Protein AF-Q381E7-F1 (afdb_monomer_lite)

Sequence (98 aa):
MSGRDYFSITDPVQREQARMMISKLQSKILYSDKYYDDEYEYRHVILPKDFSRLVPRGRLMEESEWRQLGVQQSVGWRHYMLHAPEPHVLLFKRPKTQ

pLDDT: mean 94.57, std 9.15, range [42.31, 98.81]

Foldseek 3Di:
DQLQALVNDPDPVVNVVLLVVLVVQLVVWDKDDWDDDPWKIKIKIAGDLVNLSNFGDPDFDDPVRVVSSNDDDDPAWGQDDQPVVRNRITIIMGTDDD

Organism: Trypanosoma brucei brucei (strain 927/4 GUTat10.1) (NCBI:txid185431)

Structure (mmCIF, N/CA/C/O backbone):
data_AF-Q381E7-F1
#
_entry.id   AF-Q381E7-F1
#
loop_
_atom_site.group_PDB
_atom_site.id
_atom_site.type_symbol
_atom_site.label_atom_id
_atom_site.label_alt_id
_atom_site.label_comp_id
_atom_site.label_asym_id
_atom_site.label_entity_id
_atom_site.label_seq_id
_atom_site.pdbx_PDB_ins_code
_atom_site.Cartn_x
_atom_site.Cartn_y
_atom_site.Cartn_z
_atom_site.occupancy
_atom_site.B_iso_or_equiv
_atom_site.auth_seq_id
_atom_site.auth_comp_id
_atom_site.auth_asym_id
_atom_site.auth_atom_id
_atom_site.pdbx_PDB_model_num
ATOM 1 N N . MET A 1 1 ? -18.461 16.010 2.000 1.00 42.31 1 MET A N 1
ATOM 2 C CA . MET A 1 1 ? -18.334 15.070 3.134 1.00 42.31 1 MET A CA 1
ATOM 3 C C . MET A 1 1 ? -17.076 14.256 2.895 1.00 42.31 1 MET A C 1
ATOM 5 O O . MET A 1 1 ? -17.095 13.395 2.025 1.00 42.31 1 MET A O 1
ATOM 9 N N . SER A 1 2 ? -15.959 14.595 3.546 1.00 51.47 2 SER A N 1
ATOM 10 C CA . SER A 1 2 ? -14.769 13.739 3.484 1.00 51.47 2 SER A CA 1
ATOM 11 C C . SER A 1 2 ? -15.186 12.391 4.063 1.00 51.47 2 SER A C 1
ATOM 13 O O . SER A 1 2 ? -15.565 12.328 5.233 1.00 51.47 2 SER A O 1
ATOM 15 N N . GLY A 1 3 ? -15.288 11.356 3.226 1.00 59.50 3 GLY A N 1
ATOM 16 C CA . GLY A 1 3 ? -15.547 10.012 3.727 1.00 59.50 3 GLY A CA 1
ATOM 17 C C . GLY A 1 3 ? -14.467 9.711 4.754 1.00 59.50 3 GLY A C 1
ATOM 18 O O . GLY A 1 3 ? -13.293 9.903 4.447 1.00 59.50 3 GLY A O 1
ATOM 19 N N . ARG A 1 4 ? -14.867 9.351 5.976 1.00 77.69 4 ARG A N 1
ATOM 20 C CA . ARG A 1 4 ? -13.922 9.024 7.043 1.00 77.69 4 ARG A CA 1
ATOM 21 C C . ARG A 1 4 ? -13.091 7.833 6.578 1.00 77.69 4 ARG A C 1
ATOM 23 O O . ARG A 1 4 ? -13.624 6.731 6.466 1.00 77.69 4 ARG A O 1
ATOM 30 N N . ASP A 1 5 ? -11.827 8.082 6.254 1.00 92.69 5 ASP A N 1
ATOM 31 C CA . ASP A 1 5 ? -10.854 7.023 6.022 1.00 92.69 5 ASP A CA 1
ATOM 32 C C . ASP A 1 5 ? -10.573 6.271 7.327 1.00 92.69 5 ASP A C 1
ATOM 34 O O . ASP A 1 5 ? -10.968 6.717 8.411 1.00 92.69 5 ASP A O 1
ATOM 38 N N . TYR A 1 6 ? -9.883 5.136 7.232 1.00 95.75 6 TYR A N 1
ATOM 39 C CA . TYR A 1 6 ? -9.630 4.261 8.375 1.00 95.75 6 TYR A CA 1
ATOM 40 C C . TYR A 1 6 ? -8.934 4.973 9.546 1.00 95.75 6 TYR A C 1
ATOM 42 O O . TYR A 1 6 ? -9.246 4.704 10.706 1.00 95.75 6 TYR A O 1
ATOM 50 N N . PHE A 1 7 ? -8.036 5.916 9.261 1.00 95.38 7 PHE A N 1
ATOM 51 C CA . PHE A 1 7 ? -7.236 6.614 10.270 1.00 95.38 7 PHE A CA 1
ATOM 52 C C . PHE A 1 7 ? -8.005 7.746 10.955 1.00 95.38 7 PHE A C 1
ATOM 54 O O . PHE A 1 7 ? -7.596 8.224 12.010 1.00 95.38 7 PHE A O 1
ATOM 61 N N . SER A 1 8 ? -9.142 8.145 10.385 1.00 93.31 8 SER A N 1
ATOM 62 C CA . SER A 1 8 ? -10.072 9.110 10.978 1.00 93.31 8 SER A CA 1
ATOM 63 C C . SER A 1 8 ? -11.202 8.471 11.804 1.00 93.31 8 SER A C 1
ATOM 65 O O . SER A 1 8 ? -12.028 9.188 12.376 1.00 93.31 8 SER A O 1
ATOM 67 N N . ILE A 1 9 ? -11.270 7.134 11.884 1.00 93.06 9 ILE A N 1
ATOM 68 C CA . ILE A 1 9 ? -12.280 6.424 12.681 1.00 93.06 9 ILE A CA 1
ATOM 69 C C . ILE A 1 9 ? -11.937 6.538 14.171 1.00 93.06 9 ILE A C 1
ATOM 71 O O . ILE A 1 9 ? -10.961 5.959 14.649 1.00 93.06 9 ILE A O 1
ATOM 75 N N . THR A 1 10 ? -12.778 7.250 14.921 1.00 93.56 10 THR A N 1
ATOM 76 C CA . THR A 1 10 ? -12.661 7.390 16.381 1.00 93.56 10 THR A CA 1
ATOM 77 C C . THR A 1 10 ? -13.522 6.395 17.158 1.00 93.56 10 THR A C 1
ATOM 79 O O . THR A 1 10 ? -13.204 6.088 18.304 1.00 93.56 10 THR A O 1
ATOM 82 N N . ASP A 1 11 ? -14.594 5.880 16.550 1.00 95.25 11 ASP A N 1
ATOM 83 C CA . ASP A 1 11 ? -15.488 4.914 17.187 1.00 95.25 11 ASP A CA 1
ATOM 84 C C . ASP A 1 11 ? -14.830 3.519 17.262 1.00 95.25 11 ASP A C 1
ATOM 86 O O . ASP A 1 11 ? -14.424 2.978 16.226 1.00 95.25 11 ASP A O 1
ATOM 90 N N . PRO A 1 12 ? -14.708 2.912 18.457 1.00 95.81 12 PRO A N 1
ATOM 91 C CA . PRO A 1 12 ? -13.983 1.656 18.626 1.00 95.81 12 PRO A CA 1
ATOM 92 C C . PRO A 1 12 ? -14.668 0.473 17.933 1.00 95.81 12 PRO A C 1
ATOM 94 O O . PRO A 1 12 ? -13.976 -0.418 17.442 1.00 95.81 12 PRO A O 1
ATOM 97 N N . VAL A 1 13 ? -16.003 0.471 17.839 1.00 96.50 13 VAL A N 1
ATOM 98 C CA . VAL A 1 13 ? -16.754 -0.603 17.174 1.00 96.50 13 VAL A CA 1
ATOM 99 C C . VAL A 1 13 ? -16.517 -0.551 15.666 1.00 96.50 13 VAL A C 1
ATOM 101 O O . VAL A 1 13 ? -16.153 -1.562 15.067 1.00 96.50 13 VAL A O 1
ATOM 104 N N . GLN A 1 14 ? -16.637 0.630 15.053 1.00 93.44 14 GLN A N 1
ATOM 105 C CA . GLN A 1 14 ? -16.331 0.834 13.634 1.00 93.44 14 GLN A CA 1
ATOM 106 C C . GLN A 1 14 ? -14.868 0.507 13.319 1.00 93.44 14 GLN A C 1
ATOM 108 O O . GLN A 1 14 ? -14.575 -0.096 12.284 1.00 93.44 14 GLN A O 1
ATOM 113 N N . ARG A 1 15 ? -13.942 0.868 14.215 1.00 94.81 15 ARG A N 1
ATOM 114 C CA . ARG A 1 15 ? -12.517 0.574 14.039 1.00 94.81 15 ARG A CA 1
ATOM 115 C C . ARG A 1 15 ? -12.244 -0.926 14.069 1.00 94.81 15 ARG A C 1
ATOM 117 O O . ARG A 1 15 ? -11.501 -1.415 13.222 1.00 94.81 15 ARG A O 1
ATOM 124 N N . GLU A 1 16 ? -12.860 -1.663 14.989 1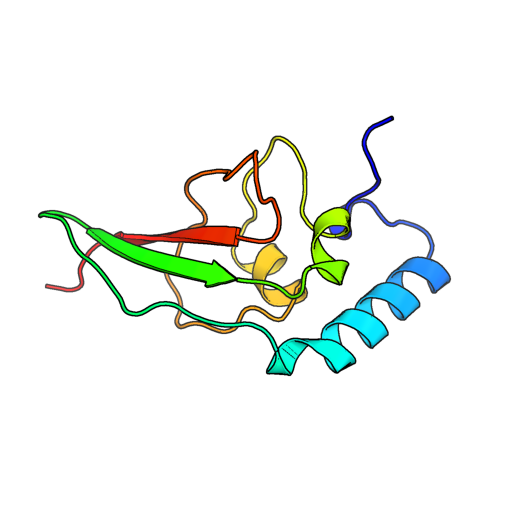.00 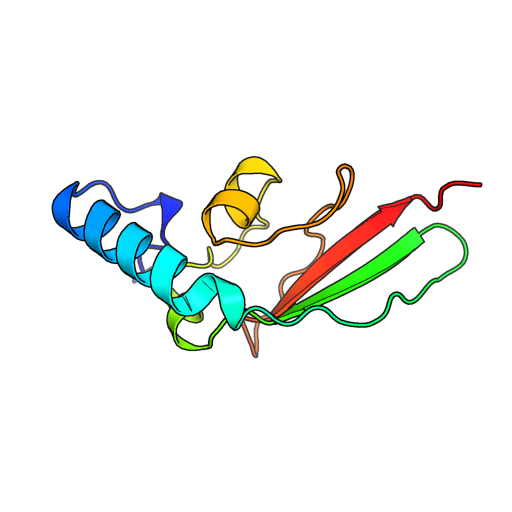96.31 16 GLU A N 1
ATOM 125 C CA . GLU A 1 16 ? -12.692 -3.115 15.067 1.00 96.31 16 GLU A CA 1
ATOM 126 C C . GLU A 1 16 ? -13.335 -3.834 13.875 1.00 96.31 16 GLU A C 1
ATOM 128 O O . GLU A 1 16 ? -12.715 -4.714 13.280 1.00 96.31 16 GLU A O 1
ATOM 133 N N . GLN A 1 17 ? -14.515 -3.394 13.429 1.00 96.44 17 GLN A N 1
ATOM 134 C CA . GLN A 1 17 ? -15.132 -3.903 12.200 1.00 96.44 17 GLN A CA 1
ATOM 135 C C . GLN A 1 17 ? -14.222 -3.703 10.980 1.00 96.44 17 GLN A C 1
ATOM 137 O O . GLN A 1 17 ? -14.044 -4.627 10.182 1.00 96.44 17 GLN A O 1
ATOM 142 N N . ALA A 1 18 ? -13.600 -2.526 10.852 1.00 95.44 18 ALA A N 1
ATOM 143 C CA . ALA A 1 18 ? -12.640 -2.259 9.788 1.00 95.44 18 ALA A CA 1
ATOM 144 C C . ALA A 1 18 ? -11.396 -3.159 9.898 1.00 95.44 18 ALA A C 1
ATOM 146 O O . ALA A 1 18 ? -10.958 -3.710 8.891 1.00 95.44 18 ALA A O 1
ATOM 147 N N . ARG A 1 19 ? -10.860 -3.388 11.105 1.00 96.81 19 ARG A N 1
ATOM 148 C CA . ARG A 1 19 ? -9.722 -4.303 11.323 1.00 96.81 19 ARG A CA 1
ATOM 149 C C . ARG A 1 19 ? -10.050 -5.746 10.954 1.00 96.81 19 ARG A C 1
ATOM 151 O O . ARG A 1 19 ? -9.260 -6.386 10.261 1.00 96.81 19 ARG A O 1
ATOM 158 N N . MET A 1 20 ? -11.215 -6.247 11.361 1.00 97.88 20 MET A N 1
ATOM 159 C CA . MET A 1 20 ? -11.687 -7.584 10.992 1.00 97.88 20 MET A CA 1
ATOM 160 C C . MET A 1 20 ? -11.828 -7.732 9.474 1.00 97.88 20 MET A C 1
ATOM 162 O O . MET A 1 20 ? -11.416 -8.738 8.894 1.00 97.88 20 MET A O 1
ATOM 166 N N . MET A 1 21 ? -12.384 -6.716 8.816 1.00 96.81 21 MET A N 1
ATOM 167 C CA . MET A 1 21 ? -12.510 -6.677 7.363 1.00 96.81 21 MET A CA 1
ATOM 168 C C . MET A 1 21 ? -11.142 -6.660 6.670 1.00 96.81 21 MET A C 1
ATOM 170 O O . MET A 1 21 ? -10.946 -7.407 5.708 1.00 96.81 21 MET A O 1
ATOM 174 N N . ILE A 1 22 ? -10.198 -5.857 7.176 1.00 97.81 22 ILE A N 1
ATOM 175 C CA . ILE A 1 22 ? -8.821 -5.810 6.677 1.00 97.81 22 ILE A CA 1
ATOM 176 C C . ILE A 1 22 ? -8.186 -7.193 6.783 1.00 97.81 22 ILE A C 1
ATOM 178 O O . ILE A 1 22 ? -7.736 -7.729 5.776 1.00 97.81 22 ILE A O 1
ATOM 182 N N . SER A 1 23 ? -8.234 -7.814 7.963 1.00 97.50 23 SER A N 1
ATOM 183 C CA . SER A 1 23 ? -7.682 -9.152 8.194 1.00 97.50 23 SER A CA 1
ATOM 184 C C . SER A 1 23 ? -8.287 -10.203 7.254 1.00 97.50 23 SER A C 1
ATOM 186 O O . SER A 1 23 ? -7.555 -10.986 6.651 1.00 97.50 23 SER A O 1
ATOM 188 N N . LYS A 1 24 ? -9.611 -10.182 7.048 1.00 97.88 24 LYS A N 1
ATOM 189 C CA . LYS A 1 24 ? -10.311 -11.127 6.165 1.00 97.88 24 LYS A CA 1
ATOM 190 C C . LYS A 1 24 ? -9.919 -10.989 4.691 1.00 97.88 24 LYS A C 1
ATOM 192 O O . LYS A 1 24 ? -9.911 -11.983 3.968 1.00 97.88 24 LYS A O 1
ATOM 197 N N . LEU A 1 25 ? -9.673 -9.767 4.219 1.00 97.88 25 LEU A N 1
ATOM 198 C CA . LEU A 1 25 ? -9.429 -9.485 2.799 1.00 97.88 25 LEU A CA 1
ATOM 199 C C . LEU A 1 25 ? -7.949 -9.244 2.469 1.00 97.88 25 LEU A C 1
ATOM 201 O O . LEU A 1 25 ? -7.614 -9.119 1.294 1.00 97.88 25 LEU A O 1
ATOM 205 N N . GLN A 1 26 ? -7.061 -9.232 3.464 1.00 97.12 26 GLN A N 1
ATOM 206 C CA . GLN A 1 26 ? -5.631 -8.970 3.297 1.00 97.12 26 GLN A CA 1
ATOM 207 C C . GLN A 1 26 ? -4.964 -9.890 2.264 1.00 97.12 26 GLN A C 1
ATOM 209 O O . GLN A 1 26 ? -4.159 -9.429 1.461 1.00 97.12 26 GLN A O 1
ATOM 214 N N . SER A 1 27 ? -5.322 -11.176 2.237 1.00 97.06 27 SER A N 1
ATOM 215 C CA . SER A 1 27 ? -4.765 -12.147 1.282 1.00 97.06 27 SER A CA 1
ATOM 216 C C . SER A 1 27 ? -5.152 -11.881 -0.177 1.00 97.06 27 SER A C 1
ATOM 218 O O . SER A 1 27 ? -4.575 -12.480 -1.079 1.00 97.06 27 SER A O 1
ATOM 220 N N . LYS A 1 28 ? -6.117 -10.986 -0.422 1.00 98.25 28 LYS A N 1
ATOM 221 C CA . LYS A 1 28 ? -6.534 -10.556 -1.763 1.00 98.25 28 LYS A CA 1
ATOM 222 C C . LYS A 1 28 ? -5.806 -9.299 -2.246 1.00 98.25 28 LYS A C 1
ATOM 224 O O . LYS A 1 28 ? -6.117 -8.817 -3.331 1.00 98.25 28 LYS A O 1
ATOM 229 N N . ILE A 1 29 ? -4.888 -8.742 -1.452 1.00 98.75 29 ILE A N 1
ATOM 230 C CA . ILE A 1 29 ? -4.031 -7.637 -1.890 1.00 98.75 29 ILE A CA 1
ATOM 231 C C . ILE A 1 29 ? -3.071 -8.168 -2.956 1.00 98.75 29 ILE A C 1
ATOM 233 O O . ILE A 1 29 ? -2.350 -9.139 -2.722 1.00 98.75 29 ILE A O 1
ATOM 237 N N . LEU A 1 30 ? -3.055 -7.517 -4.117 1.00 98.62 30 LEU A N 1
ATOM 238 C CA . LEU A 1 30 ? -2.188 -7.881 -5.234 1.00 98.62 30 LEU A CA 1
ATOM 239 C C . LEU A 1 30 ? -1.016 -6.910 -5.331 1.00 98.62 30 LEU A C 1
ATOM 241 O O . LEU A 1 30 ? -1.170 -5.705 -5.133 1.00 98.62 30 LEU A O 1
ATOM 245 N N . TYR A 1 31 ? 0.148 -7.440 -5.677 1.00 98.69 31 TYR A N 1
ATOM 246 C CA . TYR A 1 31 ? 1.379 -6.680 -5.845 1.00 98.69 31 TYR A CA 1
ATOM 247 C C . TYR A 1 31 ? 1.812 -6.807 -7.295 1.00 98.69 31 TYR A C 1
ATOM 249 O O . TYR A 1 31 ? 1.841 -7.914 -7.830 1.00 98.69 31 TYR A O 1
ATOM 257 N N . SER A 1 32 ? 2.148 -5.687 -7.923 1.00 98.31 32 SER A N 1
ATOM 258 C CA . SER A 1 32 ? 2.724 -5.715 -9.259 1.00 98.31 32 SER A CA 1
ATOM 259 C C . SER A 1 32 ? 4.155 -6.239 -9.243 1.00 98.31 32 SER A C 1
ATOM 261 O O . SER A 1 32 ? 4.864 -6.158 -8.227 1.00 98.31 32 SER A O 1
ATOM 263 N N . ASP A 1 33 ? 4.624 -6.645 -10.419 1.00 97.94 33 ASP A N 1
ATOM 264 C CA . ASP A 1 33 ? 6.054 -6.707 -10.686 1.00 97.94 33 ASP A CA 1
ATOM 265 C C . ASP A 1 33 ? 6.699 -5.332 -10.479 1.00 97.94 33 ASP A C 1
ATOM 267 O O . ASP A 1 33 ? 6.044 -4.280 -10.525 1.00 97.94 33 ASP A O 1
ATOM 271 N N . LYS A 1 34 ? 8.000 -5.346 -10.200 1.00 97.69 34 LYS A N 1
ATOM 272 C CA . LYS A 1 34 ? 8.780 -4.120 -10.051 1.00 97.69 34 LYS A CA 1
ATOM 273 C C . LYS A 1 34 ? 9.127 -3.552 -11.422 1.00 97.69 34 LYS A C 1
ATOM 275 O O . LYS A 1 34 ? 9.431 -4.299 -12.346 1.00 97.69 34 LYS A O 1
ATOM 280 N N . TYR A 1 35 ? 9.150 -2.233 -11.518 1.00 97.88 35 TYR A N 1
ATOM 281 C CA . TYR A 1 35 ? 9.635 -1.498 -12.685 1.00 97.88 35 TYR A CA 1
ATOM 282 C C . TYR A 1 35 ? 10.564 -0.370 -12.231 1.00 97.88 35 TYR A C 1
ATOM 284 O O . TYR A 1 35 ? 10.620 -0.052 -11.043 1.00 97.88 35 TYR A O 1
ATOM 292 N N . TYR A 1 36 ? 11.355 0.184 -13.147 1.00 98.06 36 TYR A N 1
ATOM 293 C CA . TYR A 1 36 ? 12.540 0.971 -12.800 1.00 98.06 36 TYR A CA 1
ATOM 294 C C . TYR A 1 36 ? 12.699 2.158 -13.756 1.00 98.06 36 TYR A C 1
ATOM 296 O O . TYR A 1 36 ? 12.427 2.016 -14.946 1.00 98.06 36 TYR A O 1
ATOM 304 N N . ASP A 1 37 ? 13.163 3.297 -13.242 1.00 96.81 37 ASP A N 1
ATOM 305 C CA . ASP A 1 37 ? 13.832 4.341 -14.040 1.00 96.81 37 ASP A CA 1
ATOM 306 C C . ASP A 1 37 ? 15.328 4.330 -13.701 1.00 96.81 37 ASP A C 1
ATOM 308 O O . ASP A 1 37 ? 15.808 3.282 -13.288 1.00 96.81 37 ASP A O 1
ATOM 312 N N . ASP A 1 38 ? 16.086 5.416 -13.862 1.00 96.06 38 ASP A N 1
ATOM 313 C CA . ASP A 1 38 ? 17.512 5.447 -13.510 1.00 96.06 38 ASP A CA 1
ATOM 314 C C . ASP A 1 38 ? 17.772 5.476 -11.991 1.00 96.06 38 ASP A C 1
ATOM 316 O O . ASP A 1 38 ? 18.716 4.833 -11.525 1.00 96.06 38 ASP A O 1
ATOM 320 N N . GLU A 1 39 ? 16.902 6.113 -11.205 1.00 96.81 39 GLU A N 1
ATOM 321 C CA . GLU A 1 39 ? 17.123 6.437 -9.785 1.00 96.81 39 GLU A CA 1
ATOM 322 C C . GLU A 1 39 ? 16.322 5.549 -8.812 1.00 96.81 39 GLU A C 1
ATOM 324 O O . GLU A 1 39 ? 16.769 5.250 -7.698 1.00 96.81 39 GLU A O 1
ATOM 329 N N . TYR A 1 40 ? 15.135 5.099 -9.217 1.00 98.38 40 TYR A N 1
ATOM 330 C CA . TYR A 1 40 ? 14.144 4.454 -8.361 1.00 98.38 40 TYR A CA 1
ATOM 331 C C . TYR A 1 40 ? 13.716 3.083 -8.889 1.00 98.38 40 TYR A C 1
ATOM 333 O O . TYR A 1 40 ? 13.713 2.795 -10.088 1.00 98.38 40 TYR A O 1
ATOM 341 N N . GLU A 1 41 ? 13.298 2.231 -7.953 1.00 98.06 41 GLU A N 1
ATOM 342 C CA . GLU A 1 41 ? 12.414 1.107 -8.241 1.00 98.06 41 GLU A CA 1
ATOM 343 C C . GLU A 1 41 ? 10.994 1.423 -7.764 1.00 98.06 41 GLU A C 1
ATOM 345 O O . GLU A 1 41 ? 10.777 2.073 -6.734 1.00 98.06 41 GLU A O 1
ATOM 350 N N . TYR A 1 42 ? 10.026 0.932 -8.523 1.00 98.50 42 TYR A N 1
ATOM 351 C CA . TYR A 1 42 ? 8.609 1.209 -8.380 1.00 98.50 42 TYR A CA 1
ATOM 352 C C . TYR A 1 42 ? 7.808 -0.083 -8.297 1.00 98.50 42 TYR A C 1
ATOM 354 O O . TYR A 1 42 ? 8.221 -1.133 -8.792 1.00 98.50 42 TYR A O 1
ATOM 362 N N . ARG A 1 43 ? 6.628 0.016 -7.690 1.00 98.44 43 ARG A N 1
ATOM 363 C CA . ARG A 1 43 ? 5.564 -0.987 -7.771 1.00 98.44 43 ARG A CA 1
ATOM 364 C 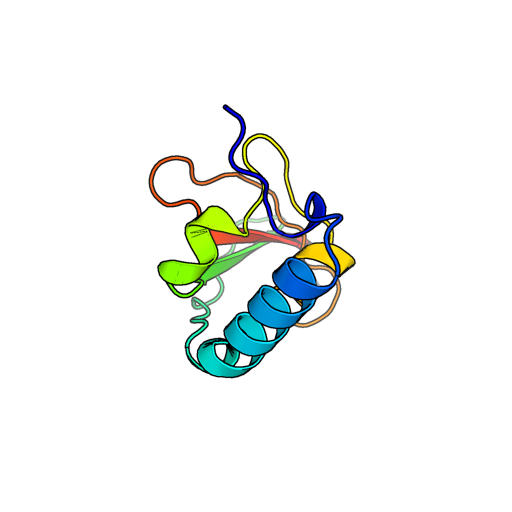C . ARG A 1 43 ? 4.232 -0.355 -7.424 1.00 98.44 43 ARG A C 1
ATOM 366 O O . ARG A 1 43 ? 4.180 0.613 -6.664 1.00 98.44 43 ARG A O 1
ATOM 373 N N . HIS A 1 44 ? 3.158 -0.958 -7.902 1.00 98.75 44 HIS A N 1
ATOM 374 C CA . HIS A 1 44 ? 1.822 -0.645 -7.428 1.00 98.75 44 HIS A CA 1
ATOM 375 C C . HIS A 1 44 ? 1.247 -1.815 -6.631 1.00 98.75 44 HIS A C 1
ATOM 377 O O . HIS A 1 44 ? 1.572 -2.982 -6.862 1.00 98.75 44 HIS A O 1
ATOM 383 N N . VAL A 1 45 ? 0.405 -1.485 -5.657 1.00 98.81 45 VAL A N 1
ATOM 384 C CA . VAL A 1 45 ? -0.327 -2.453 -4.839 1.00 98.81 45 VAL A CA 1
ATOM 385 C C . VAL A 1 45 ? -1.810 -2.204 -5.024 1.00 98.81 45 VAL A C 1
ATOM 387 O O . VAL A 1 45 ? -2.280 -1.084 -4.837 1.00 98.81 45 VAL A O 1
ATOM 390 N N . ILE A 1 46 ? -2.543 -3.249 -5.384 1.00 98.69 46 ILE A N 1
ATOM 391 C CA . ILE A 1 46 ? -3.985 -3.198 -5.593 1.00 98.69 46 ILE A CA 1
ATOM 392 C C . ILE A 1 46 ? -4.651 -3.774 -4.348 1.00 98.69 46 ILE A C 1
ATOM 394 O O . ILE A 1 46 ? -4.587 -4.975 -4.078 1.00 98.69 46 ILE A O 1
ATOM 398 N N . LEU A 1 47 ? -5.284 -2.900 -3.574 1.00 98.62 47 LEU A N 1
ATOM 399 C CA . LEU A 1 47 ? -6.140 -3.286 -2.465 1.00 98.62 47 LEU A CA 1
ATOM 400 C C . LEU A 1 47 ? -7.467 -3.862 -2.990 1.00 98.62 47 LEU A C 1
ATOM 402 O O . LEU A 1 47 ? -7.940 -3.460 -4.058 1.00 98.62 47 LEU A O 1
ATOM 406 N N . PRO A 1 48 ? -8.137 -4.736 -2.220 1.00 98.25 48 PRO A N 1
ATOM 407 C CA . PRO A 1 48 ? -9.536 -5.072 -2.455 1.00 98.25 48 PRO A CA 1
ATOM 408 C C . PRO A 1 48 ? -10.383 -3.806 -2.622 1.00 98.25 48 PRO A C 1
ATOM 410 O O . PRO A 1 48 ? -10.229 -2.849 -1.860 1.00 98.25 48 PRO A O 1
ATOM 413 N N . LYS A 1 49 ? -11.310 -3.794 -3.588 1.00 96.06 49 LYS A N 1
ATOM 414 C CA . LYS A 1 49 ? -12.143 -2.609 -3.872 1.00 96.06 49 LYS A CA 1
ATOM 415 C C . LYS A 1 49 ? -12.902 -2.117 -2.641 1.00 96.06 49 LYS A C 1
ATOM 417 O O . LYS A 1 49 ? -13.086 -0.909 -2.487 1.00 96.06 49 LYS A O 1
ATOM 422 N N . ASP A 1 50 ? -13.274 -3.020 -1.739 1.00 94.81 50 ASP A N 1
ATOM 423 C CA . ASP A 1 50 ? -13.938 -2.701 -0.480 1.00 94.81 50 ASP A CA 1
ATOM 424 C C . ASP A 1 50 ? -13.096 -1.790 0.442 1.00 94.81 50 ASP A C 1
ATOM 426 O O . ASP A 1 50 ? -13.649 -1.047 1.252 1.00 94.81 50 ASP A O 1
ATOM 430 N N . PHE A 1 51 ? -11.766 -1.770 0.290 1.00 95.62 51 PHE A N 1
ATOM 431 C CA . PHE A 1 51 ? -10.868 -0.894 1.052 1.00 95.62 51 PHE A CA 1
ATOM 432 C C . PHE A 1 51 ? -10.814 0.537 0.505 1.00 95.62 51 PHE A C 1
ATOM 434 O O . PHE A 1 51 ? -10.255 1.407 1.164 1.00 95.62 51 PHE A O 1
ATOM 441 N N . SER A 1 52 ? -11.418 0.839 -0.651 1.00 93.94 52 SER A N 1
ATOM 442 C CA . SER A 1 52 ? -11.339 2.179 -1.271 1.00 93.94 52 SER A CA 1
ATOM 443 C C . SER A 1 52 ? -11.815 3.313 -0.352 1.00 93.94 52 SER A C 1
ATOM 445 O O . SER A 1 52 ? -11.425 4.463 -0.533 1.00 93.94 52 SER A O 1
ATOM 447 N N . ARG A 1 53 ? -12.699 3.013 0.611 1.00 93.00 53 ARG A N 1
ATOM 448 C CA . ARG A 1 53 ? -13.187 3.975 1.616 1.00 93.00 53 ARG A CA 1
ATOM 449 C C . ARG A 1 53 ? -12.273 4.095 2.836 1.00 93.00 53 ARG A C 1
ATOM 451 O O . ARG A 1 53 ? -12.385 5.072 3.559 1.00 93.00 53 ARG A O 1
ATOM 458 N N . LEU A 1 54 ? -11.406 3.110 3.062 1.00 95.56 54 LEU A N 1
ATOM 459 C CA . LEU A 1 54 ? -10.432 3.079 4.153 1.00 95.56 54 LEU A CA 1
ATOM 460 C C . LEU A 1 54 ? -9.168 3.877 3.813 1.00 95.56 54 LEU A C 1
ATOM 462 O O . LEU A 1 54 ? -8.454 4.288 4.723 1.00 95.56 54 LEU A O 1
ATOM 466 N N . VAL A 1 55 ? -8.905 4.106 2.522 1.00 96.06 55 VAL A N 1
ATOM 467 C CA . VAL A 1 55 ? -7.767 4.892 2.033 1.00 96.06 55 VAL A CA 1
ATOM 468 C C . VAL A 1 55 ? -8.048 6.399 2.176 1.00 96.06 55 VAL A C 1
ATOM 470 O O . VAL A 1 55 ? -9.090 6.866 1.702 1.00 96.06 55 VAL A O 1
ATOM 473 N N . PRO A 1 56 ? -7.127 7.181 2.774 1.00 94.62 56 PRO A N 1
ATOM 474 C CA . PRO A 1 56 ? -7.208 8.636 2.827 1.00 94.62 56 PRO A CA 1
ATOM 475 C C . PRO A 1 56 ? -7.350 9.269 1.451 1.00 94.62 56 PRO A C 1
ATOM 477 O O . PRO A 1 56 ? -6.659 8.908 0.498 1.00 94.62 56 PRO A O 1
ATOM 480 N N . ARG A 1 57 ? -8.212 10.280 1.357 1.00 90.44 57 ARG A N 1
ATOM 481 C CA . ARG A 1 57 ? -8.346 11.102 0.152 1.00 90.44 57 ARG A CA 1
ATOM 482 C C . ARG A 1 57 ? -7.589 12.409 0.341 1.00 90.44 57 ARG A C 1
ATOM 484 O O . ARG A 1 57 ? -7.805 13.110 1.322 1.00 90.44 57 ARG A O 1
ATOM 491 N N . GLY A 1 58 ? -6.727 12.744 -0.617 1.00 90.88 58 GLY A N 1
ATOM 492 C CA . GLY A 1 58 ? -6.007 14.022 -0.644 1.00 90.88 58 GLY A CA 1
ATOM 493 C C . GLY A 1 58 ? -4.691 14.057 0.136 1.00 90.88 58 GLY A C 1
ATOM 494 O O . GLY A 1 58 ? -4.056 15.105 0.175 1.00 90.88 58 GLY A O 1
ATOM 495 N N . ARG A 1 59 ? -4.244 12.937 0.716 1.00 95.31 59 ARG A N 1
ATOM 496 C CA . ARG A 1 59 ? -2.893 12.811 1.281 1.00 95.31 59 ARG A CA 1
ATOM 497 C C . ARG A 1 59 ? -2.313 11.422 1.047 1.00 95.31 59 ARG A C 1
ATOM 499 O O . ARG A 1 59 ? -3.057 10.450 0.939 1.00 95.31 59 ARG A O 1
ATOM 506 N N . LEU A 1 60 ? -0.987 11.348 1.004 1.00 97.94 60 LEU A N 1
ATOM 507 C CA . LEU A 1 60 ? -0.246 10.091 0.963 1.00 97.94 60 LEU A CA 1
ATOM 508 C C . LEU A 1 60 ? -0.263 9.424 2.348 1.00 97.94 60 LEU A C 1
ATOM 510 O O . LEU A 1 60 ? -0.548 10.065 3.363 1.00 97.94 60 LEU A O 1
ATOM 514 N N . MET A 1 61 ? 0.002 8.120 2.356 1.00 98.00 61 MET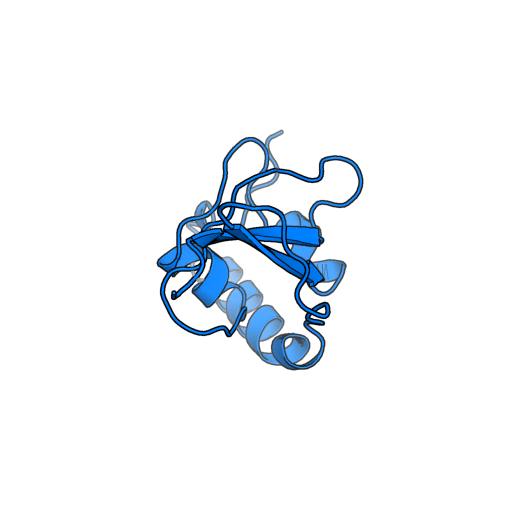 A N 1
ATOM 515 C CA . MET A 1 61 ? 0.046 7.305 3.571 1.00 98.00 61 MET A CA 1
ATOM 516 C C . MET A 1 61 ? 1.491 7.030 3.957 1.00 98.00 61 MET A C 1
ATOM 518 O O . MET A 1 61 ? 2.292 6.652 3.098 1.00 98.00 61 MET A O 1
ATOM 522 N N . GLU A 1 62 ? 1.781 7.129 5.246 1.00 97.81 62 GLU A N 1
ATOM 523 C CA . GLU A 1 62 ? 3.069 6.729 5.808 1.00 97.81 62 GLU A CA 1
ATOM 524 C C . GLU A 1 62 ? 3.200 5.205 5.916 1.00 97.81 62 GLU A C 1
ATOM 526 O O . GLU A 1 62 ? 2.216 4.464 5.829 1.00 97.81 62 GLU A O 1
ATOM 531 N N . GLU A 1 63 ? 4.424 4.718 6.144 1.00 98.12 63 GLU A N 1
ATOM 532 C CA . GLU A 1 63 ? 4.701 3.280 6.273 1.00 98.12 63 GLU A CA 1
ATOM 533 C C . GLU A 1 63 ? 3.829 2.580 7.316 1.00 98.12 63 GLU A C 1
ATOM 535 O O . GLU A 1 63 ? 3.238 1.533 7.044 1.00 98.12 63 GLU A O 1
ATOM 540 N N . SER A 1 64 ? 3.669 3.187 8.486 1.00 97.38 64 SER A N 1
ATOM 541 C CA . SER A 1 64 ? 2.807 2.654 9.540 1.00 97.38 64 SER A CA 1
ATOM 542 C C . SER A 1 64 ? 1.328 2.604 9.140 1.00 97.38 64 SER A C 1
ATOM 544 O O . SER A 1 64 ? 0.585 1.764 9.645 1.00 97.38 64 SER A O 1
ATOM 546 N N . GLU A 1 65 ? 0.880 3.476 8.239 1.00 98.00 65 GLU A N 1
ATOM 547 C CA . GLU A 1 65 ? -0.516 3.581 7.825 1.00 98.00 65 GLU A CA 1
ATOM 548 C C . GLU A 1 65 ? -0.875 2.511 6.797 1.00 98.00 65 GLU A C 1
ATOM 550 O O . GLU A 1 65 ? -1.777 1.707 7.036 1.00 98.00 65 GLU A O 1
ATOM 555 N N . TRP A 1 66 ? -0.147 2.414 5.682 1.00 98.19 66 TRP A N 1
ATOM 556 C CA . TRP A 1 66 ? -0.479 1.400 4.675 1.00 98.19 66 TRP A CA 1
ATOM 557 C C . TRP A 1 66 ? -0.249 -0.028 5.187 1.00 98.19 66 TRP A C 1
ATOM 559 O O . TRP A 1 66 ? -0.982 -0.937 4.790 1.00 98.19 66 TRP A O 1
ATOM 569 N N . ARG A 1 67 ? 0.678 -0.239 6.137 1.00 98.00 67 ARG A N 1
ATOM 570 C CA . ARG A 1 67 ? 0.829 -1.536 6.827 1.00 98.00 67 ARG A CA 1
ATOM 571 C C . ARG A 1 67 ? -0.407 -1.907 7.644 1.00 98.00 67 ARG A C 1
ATOM 573 O O . ARG A 1 67 ? -0.767 -3.081 7.684 1.00 98.00 67 ARG A O 1
ATOM 580 N N . GLN A 1 68 ? -1.097 -0.932 8.243 1.00 97.56 68 GLN A N 1
ATOM 581 C CA . GLN A 1 68 ? -2.360 -1.180 8.951 1.00 97.56 68 GLN A CA 1
ATOM 582 C C . GLN A 1 68 ? -3.501 -1.587 8.012 1.00 97.56 68 GLN A C 1
ATOM 584 O O . GLN A 1 68 ? -4.412 -2.273 8.460 1.00 97.56 68 GLN A O 1
ATOM 589 N N . LEU A 1 69 ? -3.439 -1.232 6.723 1.00 97.88 69 LEU A N 1
ATOM 590 C CA . LEU A 1 69 ? -4.374 -1.717 5.696 1.00 97.88 69 LEU A CA 1
ATOM 591 C C . LEU A 1 69 ? -4.008 -3.112 5.155 1.00 97.88 69 LEU A C 1
ATOM 593 O O . LEU A 1 69 ? -4.632 -3.594 4.213 1.00 97.88 69 LEU A O 1
ATOM 597 N N . GLY A 1 70 ? -3.003 -3.770 5.741 1.00 98.06 70 GLY A N 1
ATOM 598 C CA . GLY A 1 70 ? -2.590 -5.128 5.393 1.00 98.06 70 GLY A CA 1
ATOM 599 C C . GLY A 1 70 ? -1.525 -5.215 4.298 1.00 98.06 70 GLY A C 1
ATOM 600 O O . GLY A 1 70 ? -1.103 -6.323 3.963 1.00 98.06 70 GLY A O 1
ATOM 601 N N . VAL A 1 71 ? -1.056 -4.083 3.761 1.00 98.62 71 VAL A N 1
ATOM 602 C CA . VAL A 1 71 ? 0.022 -4.062 2.763 1.00 98.62 71 VAL A CA 1
ATOM 603 C C . VAL A 1 71 ? 1.322 -4.553 3.405 1.00 98.62 71 VAL A C 1
ATOM 605 O O . VAL A 1 71 ? 1.798 -4.014 4.406 1.00 98.62 71 VAL A O 1
ATOM 608 N N . GLN A 1 72 ? 1.918 -5.576 2.801 1.00 97.69 72 GLN A N 1
ATOM 609 C CA . GLN A 1 72 ? 3.141 -6.222 3.254 1.00 97.69 72 GLN A CA 1
ATOM 610 C C . GLN A 1 72 ? 4.199 -6.153 2.158 1.00 97.69 72 GLN A C 1
ATOM 612 O O . GLN A 1 72 ? 4.106 -6.780 1.110 1.00 97.69 72 GLN A O 1
ATOM 617 N N . GLN A 1 73 ? 5.241 -5.382 2.428 1.00 96.62 73 GLN A N 1
ATOM 618 C CA . GLN A 1 73 ? 6.441 -5.307 1.607 1.00 96.62 73 GLN A CA 1
ATOM 619 C C . GLN A 1 73 ? 7.648 -5.036 2.506 1.00 96.62 73 G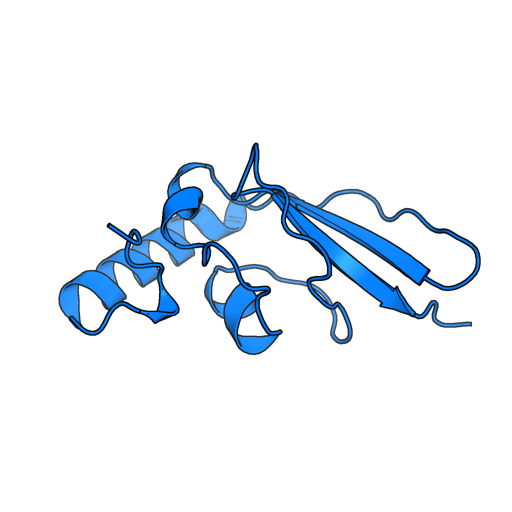LN A C 1
ATOM 621 O O . GLN A 1 73 ? 7.490 -4.705 3.688 1.00 96.62 73 GLN A O 1
ATOM 626 N N . SER A 1 74 ? 8.853 -5.191 1.956 1.00 96.06 74 SER A N 1
ATOM 627 C CA . SER A 1 74 ? 10.103 -4.825 2.632 1.00 96.06 74 SER A CA 1
ATOM 628 C C . SER A 1 74 ? 10.094 -3.358 3.081 1.00 96.06 74 SER A C 1
ATOM 630 O O . SER A 1 74 ? 9.256 -2.572 2.648 1.00 96.06 74 SER A O 1
ATOM 632 N N . VAL A 1 75 ? 11.026 -2.963 3.940 1.00 95.25 75 VAL A N 1
ATOM 633 C CA . VAL A 1 75 ? 11.148 -1.560 4.367 1.00 95.25 75 VAL A CA 1
ATOM 634 C C . VAL A 1 75 ? 11.617 -0.647 3.222 1.00 95.25 75 VAL A C 1
ATOM 636 O O . VAL A 1 75 ? 12.151 -1.117 2.207 1.00 95.25 75 VAL A O 1
ATOM 639 N N . GLY A 1 76 ? 11.411 0.663 3.388 1.00 96.19 76 GLY A N 1
ATOM 640 C CA . GLY A 1 76 ? 11.951 1.709 2.510 1.00 96.19 76 GLY A CA 1
ATOM 641 C C . GLY A 1 76 ? 11.046 2.139 1.352 1.00 96.19 76 GLY A C 1
ATOM 642 O O . GLY A 1 76 ? 11.354 3.124 0.685 1.00 96.19 76 GLY A O 1
ATOM 643 N N . TRP A 1 77 ? 9.926 1.450 1.119 1.00 98.25 77 TRP A N 1
ATOM 644 C CA . TRP A 1 77 ? 8.914 1.873 0.147 1.00 98.25 77 TRP A CA 1
ATOM 645 C C . TRP A 1 77 ? 8.143 3.098 0.640 1.00 98.25 77 TRP A C 1
ATOM 647 O O . TRP A 1 77 ? 7.642 3.116 1.763 1.00 98.25 77 TRP A O 1
ATOM 657 N N . ARG A 1 78 ? 7.989 4.103 -0.227 1.00 98.56 78 ARG A N 1
ATOM 658 C CA . ARG A 1 78 ? 7.206 5.316 0.038 1.00 98.56 78 ARG A CA 1
ATOM 659 C C . ARG A 1 78 ? 6.015 5.401 -0.904 1.00 98.56 78 ARG A C 1
ATOM 661 O O . ARG A 1 78 ? 6.188 5.259 -2.115 1.00 98.56 78 ARG A O 1
ATOM 668 N N . HIS A 1 79 ? 4.823 5.645 -0.358 1.00 98.69 79 HIS A N 1
ATOM 669 C CA . HIS A 1 79 ? 3.641 5.986 -1.151 1.00 98.69 79 HIS A CA 1
ATOM 670 C C . HIS A 1 79 ? 3.886 7.368 -1.760 1.00 98.69 79 HIS A C 1
ATOM 672 O O . HIS A 1 79 ? 4.084 8.321 -1.012 1.00 98.69 79 HIS A O 1
ATOM 678 N N . TYR A 1 80 ? 3.956 7.480 -3.088 1.00 98.19 80 TYR A N 1
ATOM 679 C CA . TYR A 1 80 ? 4.475 8.701 -3.727 1.00 98.19 80 TYR A CA 1
ATOM 680 C C . TYR A 1 80 ? 3.474 9.444 -4.607 1.00 98.19 80 TYR A C 1
ATOM 682 O O . TYR A 1 80 ? 3.724 10.594 -4.959 1.00 98.19 80 TYR A O 1
ATOM 690 N N . MET A 1 81 ? 2.366 8.810 -4.986 1.00 97.62 81 MET A N 1
ATOM 691 C CA . MET A 1 81 ? 1.370 9.415 -5.861 1.00 97.62 81 MET A CA 1
ATOM 692 C C . MET A 1 81 ? -0.013 8.833 -5.580 1.00 97.62 81 MET A C 1
ATOM 694 O O . MET A 1 81 ? -0.157 7.632 -5.368 1.00 97.62 81 MET A O 1
ATOM 698 N N . LEU A 1 82 ? -1.026 9.699 -5.611 1.00 96.50 82 LEU A N 1
ATOM 699 C CA . LEU A 1 82 ? -2.427 9.305 -5.512 1.00 96.50 82 LEU A CA 1
ATOM 700 C C . LEU A 1 82 ? -2.973 8.964 -6.897 1.00 96.50 82 LEU A C 1
ATOM 702 O O . LEU A 1 82 ? -2.919 9.794 -7.803 1.00 96.50 82 LEU A O 1
ATOM 706 N N . HIS A 1 83 ? -3.576 7.786 -7.034 1.00 95.62 83 HIS A N 1
ATOM 707 C CA . HIS A 1 83 ? -4.321 7.416 -8.234 1.00 95.62 83 HIS A CA 1
ATOM 708 C C . HIS A 1 83 ? -5.807 7.744 -8.047 1.00 95.62 83 HIS A C 1
ATOM 710 O O . HIS A 1 83 ? -6.594 6.927 -7.574 1.00 95.62 83 HIS A O 1
ATOM 716 N N . ALA A 1 84 ? -6.194 8.988 -8.349 1.00 91.12 84 ALA A N 1
ATOM 717 C CA . ALA A 1 84 ? -7.545 9.493 -8.075 1.00 91.12 84 ALA A CA 1
ATOM 718 C C . ALA A 1 84 ? -8.695 8.674 -8.712 1.00 91.12 84 ALA A C 1
ATOM 720 O O . ALA A 1 84 ? -9.710 8.495 -8.033 1.00 91.12 84 ALA A O 1
ATOM 721 N N . PRO A 1 85 ? -8.575 8.151 -9.953 1.00 94.00 85 PRO A N 1
ATOM 722 C CA . PRO A 1 85 ? -9.608 7.297 -10.546 1.00 94.00 85 PRO A CA 1
ATOM 723 C C . PRO A 1 85 ? -9.852 5.998 -9.769 1.00 94.00 85 PRO A C 1
ATOM 725 O O . PRO A 1 85 ? -10.991 5.541 -9.671 1.00 94.00 85 PRO A O 1
ATOM 728 N N . GLU A 1 86 ? -8.803 5.415 -9.184 1.00 96.31 86 GLU A N 1
ATOM 729 C CA . GLU A 1 86 ? -8.867 4.125 -8.495 1.00 96.31 86 GLU A CA 1
ATOM 730 C C . GLU A 1 86 ? -8.118 4.188 -7.153 1.00 96.31 86 GLU A C 1
ATOM 732 O O . GLU A 1 86 ? -6.987 3.717 -7.046 1.00 96.31 86 GLU A O 1
ATOM 737 N N . PRO A 1 87 ? -8.759 4.698 -6.079 1.00 95.00 87 PRO A N 1
ATOM 738 C CA . PRO A 1 87 ? -8.107 4.907 -4.776 1.00 95.00 87 PRO A CA 1
ATOM 739 C C . PRO A 1 87 ? -7.593 3.634 -4.090 1.00 95.00 87 PRO A C 1
ATOM 741 O O . PRO A 1 87 ? -6.867 3.708 -3.105 1.00 95.00 87 PRO A O 1
ATOM 744 N N . HIS A 1 88 ? -8.009 2.463 -4.575 1.00 96.62 88 HIS A N 1
ATOM 745 C CA . HIS A 1 88 ? -7.536 1.164 -4.107 1.00 96.62 88 HIS A CA 1
ATOM 746 C C . HIS A 1 88 ? -6.186 0.769 -4.723 1.00 96.62 88 HIS A C 1
ATOM 748 O O . HIS A 1 88 ? -5.600 -0.217 -4.290 1.00 96.62 88 HIS A O 1
ATOM 754 N N . VAL A 1 89 ? -5.674 1.521 -5.698 1.00 98.50 89 VAL A N 1
ATOM 755 C CA . VAL A 1 89 ? -4.333 1.338 -6.256 1.00 98.50 89 VAL A CA 1
ATOM 756 C C . VAL A 1 89 ? -3.377 2.297 -5.554 1.00 98.50 89 VAL A C 1
ATOM 758 O O . VAL A 1 89 ? -3.494 3.517 -5.662 1.00 98.50 89 VAL A O 1
ATOM 761 N N . LEU A 1 90 ? -2.416 1.735 -4.831 1.00 98.69 90 LEU A N 1
ATOM 762 C CA . LEU A 1 90 ? -1.383 2.474 -4.116 1.00 98.69 90 LEU A CA 1
ATOM 763 C C . LEU A 1 90 ? -0.075 2.433 -4.904 1.00 98.69 90 LEU A C 1
ATOM 765 O O . LEU A 1 90 ? 0.394 1.353 -5.267 1.00 98.69 90 LEU A O 1
ATOM 769 N N . LEU A 1 91 ? 0.529 3.597 -5.142 1.00 98.69 91 LEU A N 1
ATOM 770 C CA . LEU A 1 91 ? 1.750 3.727 -5.938 1.00 98.69 91 LEU A CA 1
ATOM 771 C C . LEU A 1 91 ? 2.966 3.919 -5.030 1.00 98.69 91 LEU A C 1
ATOM 773 O O . LEU A 1 91 ? 3.051 4.902 -4.291 1.00 98.69 91 LEU A O 1
ATOM 777 N N . PHE A 1 92 ? 3.928 3.000 -5.097 1.00 98.81 92 PHE A N 1
ATOM 778 C CA . PHE A 1 92 ? 5.119 3.015 -4.254 1.00 98.81 92 PHE A CA 1
ATOM 779 C C . PHE A 1 92 ? 6.401 3.191 -5.062 1.00 98.81 92 PHE A C 1
ATOM 781 O O . PHE A 1 92 ? 6.538 2.658 -6.162 1.00 98.81 92 PHE A O 1
ATOM 788 N N . LYS A 1 93 ? 7.364 3.901 -4.470 1.00 98.38 93 LYS A N 1
ATOM 789 C CA . LYS A 1 93 ? 8.740 3.979 -4.966 1.00 98.38 93 LYS A CA 1
ATOM 790 C C . LYS A 1 93 ? 9.744 3.881 -3.828 1.00 98.38 93 LYS A C 1
ATOM 792 O O . LYS A 1 93 ? 9.431 4.249 -2.693 1.00 98.38 93 LYS A O 1
ATOM 797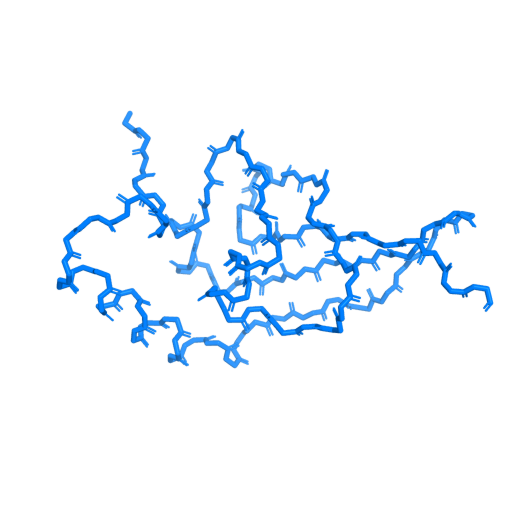 N N . ARG A 1 94 ? 10.954 3.427 -4.131 1.00 97.69 94 ARG A N 1
ATOM 798 C CA . ARG A 1 94 ? 12.124 3.553 -3.251 1.00 97.69 94 ARG A CA 1
ATOM 799 C C . ARG A 1 94 ? 13.398 3.713 -4.082 1.00 97.69 94 ARG A C 1
ATOM 801 O O . ARG A 1 94 ? 13.395 3.293 -5.238 1.00 97.69 94 ARG A O 1
ATOM 808 N N . PRO A 1 95 ? 14.462 4.329 -3.538 1.00 97.44 95 PRO A N 1
ATOM 809 C CA . PRO A 1 95 ? 15.745 4.397 -4.231 1.00 97.44 95 PRO A CA 1
ATOM 810 C C . PRO A 1 95 ? 16.232 2.995 -4.590 1.00 97.44 95 PRO A C 1
ATOM 812 O O . PRO A 1 95 ? 16.049 2.061 -3.800 1.00 97.44 95 PRO A O 1
ATOM 815 N N . LYS A 1 96 ? 16.857 2.842 -5.759 1.00 93.19 96 LYS A N 1
ATOM 816 C CA . LYS A 1 96 ? 17.509 1.576 -6.098 1.00 93.19 96 LYS A CA 1
ATOM 817 C C . LYS A 1 96 ? 18.588 1.261 -5.067 1.00 93.19 96 LYS A C 1
ATOM 819 O O . LYS A 1 96 ? 19.383 2.121 -4.695 1.00 93.19 96 LYS A O 1
ATOM 824 N N . THR A 1 97 ? 18.621 0.013 -4.616 1.00 79.56 97 THR A N 1
ATOM 825 C CA . THR A 1 97 ? 19.822 -0.518 -3.966 1.00 79.56 97 THR A CA 1
ATOM 826 C C . THR A 1 97 ? 20.828 -0.749 -5.089 1.00 79.56 97 THR A C 1
ATOM 828 O O . THR A 1 97 ? 20.522 -1.524 -5.994 1.00 79.56 97 THR A O 1
ATOM 831 N N . GLN A 1 98 ? 21.925 0.013 -5.099 1.00 61.41 98 GLN A N 1
ATOM 832 C CA . GLN A 1 98 ? 23.049 -0.264 -6.000 1.00 61.41 98 GLN A CA 1
ATOM 833 C C . GLN A 1 98 ? 23.627 -1.649 -5.708 1.00 61.41 98 GLN A C 1
ATOM 835 O O . GLN A 1 98 ? 23.605 -2.048 -4.519 1.00 61.41 98 GLN A O 1
#

GO terms:
  GO:0031981 nuclear lumen (C, HTP)
  GO:0005737 cytoplasm (C, HTP)
  GO:0004693 cyclin-dependent protein serine/threonine kinase activity (F, IDA)
  GO:0000278 mitotic cell cycle (P, IMP)

Secondary structure (DSSP, 8-state):
-----GGG---HHHHHHHHHHHHHHGGG-EEPPPEE-SSEEEEEEE--GGGGGTSPSSSPPPHHHHHHTT----TT-EEEEE-TT-TTEEEEEEE---

Radius of gyration: 13.89 Å; chains: 1; bounding box: 41×27×33 Å

InterPro domains:
  IPR000789 Cyclin-dependent kinase, regulatory subunit [PF01111] (29-96)
  IPR000789 Cyclin-dependent kinase, regulatory subunit [PR00296] (28-42)
  IPR000789 Cyclin-dependent kinase, regulatory subunit [PR00296] (43-57)
  IPR000789 Cyclin-dependent kinase, regulatory subunit [PR00296] (65-79)
  IPR000789 Cyclin-dependent kinase, regulatory subunit [PR00296] (80-94)
  IPR000789 Cyclin-dependent kinase, regulatory subunit [PS00944] (31-49)
  IPR000789 Cyclin-dependent kinase, regulatory subunit [PS00945] (83-93)
  IPR000789 Cyclin-dependent kinase, regulatory subunit [SM01084] (28-97)
  IPR036858 Cyclin-dependent kinase, regulatory subunit superfamily [G3DSA:3.30.170.10] (7-98)
  IPR036858 Cyclin-dependent kinase, regulatory subunit superfamily [SSF55637] (9-97)